Protein AF-A0A962QS10-F1 (afdb_monomer_lite)

Radius of gyration: 33.11 Å; chains: 1; bounding box: 102×77×35 Å

Structure (mmCIF, N/CA/C/O backbone):
data_AF-A0A962QS10-F1
#
_entry.id   AF-A0A962QS10-F1
#
loop_
_atom_site.group_PDB
_atom_site.id
_atom_site.type_symbol
_atom_site.label_atom_id
_atom_site.label_alt_id
_atom_site.label_comp_id
_atom_site.label_asym_id
_atom_site.label_entity_id
_atom_site.label_seq_id
_atom_site.pdbx_PDB_ins_code
_atom_site.Cartn_x
_atom_site.Cartn_y
_atom_site.Cartn_z
_atom_site.occupancy
_atom_site.B_iso_or_equiv
_atom_site.auth_seq_id
_atom_site.auth_comp_id
_atom_site.auth_asym_id
_atom_site.auth_atom_id
_atom_site.pdbx_PDB_model_num
ATOM 1 N N . ASP A 1 1 ? 9.169 9.484 13.022 1.00 62.94 1 ASP A N 1
ATOM 2 C CA . ASP A 1 1 ? 8.469 10.770 12.871 1.00 62.94 1 ASP A CA 1
ATOM 3 C C . ASP A 1 1 ? 9.436 11.722 12.197 1.00 62.94 1 ASP A C 1
ATOM 5 O O . ASP A 1 1 ? 10.564 11.838 12.669 1.00 62.94 1 ASP A O 1
ATOM 9 N N . PHE A 1 2 ? 9.029 12.296 11.067 1.00 68.12 2 PHE A N 1
ATOM 10 C CA . PHE A 1 2 ? 9.834 13.225 10.270 1.00 68.12 2 PHE A CA 1
ATOM 11 C C . PHE A 1 2 ? 9.525 14.702 10.582 1.00 68.12 2 PHE A C 1
ATOM 13 O O . PHE A 1 2 ? 10.071 15.591 9.938 1.00 68.12 2 PHE A O 1
ATOM 20 N N . GLY A 1 3 ? 8.718 14.980 11.615 1.00 58.66 3 GLY A N 1
ATOM 21 C CA . GLY A 1 3 ? 8.488 16.328 12.148 1.00 58.66 3 GLY A CA 1
ATOM 22 C C . GLY A 1 3 ? 7.342 17.097 11.487 1.00 58.66 3 GLY A C 1
ATOM 23 O O . GLY A 1 3 ? 7.111 18.257 11.821 1.00 58.66 3 GLY A O 1
ATOM 24 N N . ASP A 1 4 ? 6.610 16.458 10.577 1.00 65.44 4 ASP A N 1
ATOM 25 C CA . ASP A 1 4 ? 5.609 17.076 9.703 1.00 65.44 4 ASP A CA 1
ATOM 26 C C . ASP A 1 4 ? 4.270 16.295 9.699 1.00 65.44 4 ASP A C 1
ATOM 28 O O . ASP A 1 4 ? 3.382 16.536 8.878 1.00 65.44 4 ASP A O 1
ATOM 32 N N . GLY A 1 5 ? 4.105 15.376 10.658 1.00 67.62 5 GLY A N 1
ATOM 33 C CA . GLY A 1 5 ? 2.963 14.464 10.755 1.00 67.62 5 GLY A CA 1
ATOM 34 C C . GLY A 1 5 ? 3.152 13.157 9.980 1.00 67.62 5 GLY A C 1
ATOM 35 O O . GLY A 1 5 ? 2.257 12.310 10.001 1.00 67.62 5 GLY A O 1
ATOM 36 N N . LEU A 1 6 ? 4.307 12.966 9.335 1.00 68.56 6 LEU A N 1
ATOM 37 C CA . LEU A 1 6 ? 4.677 11.722 8.674 1.00 68.56 6 LEU A CA 1
ATOM 38 C C . LEU A 1 6 ? 5.461 10.795 9.597 1.00 68.56 6 LEU A C 1
ATOM 40 O O . LEU A 1 6 ? 6.390 11.183 10.311 1.00 68.56 6 LEU A O 1
ATOM 44 N N . GLY A 1 7 ? 5.122 9.515 9.522 1.00 67.56 7 GLY A N 1
ATOM 45 C CA . GLY A 1 7 ? 5.863 8.439 10.157 1.00 67.56 7 GLY A CA 1
ATOM 46 C C . GLY A 1 7 ? 6.168 7.349 9.145 1.00 67.56 7 GLY A C 1
ATOM 47 O O . GLY A 1 7 ? 5.317 6.995 8.333 1.00 67.56 7 GLY A O 1
ATOM 48 N N . GLU A 1 8 ? 7.379 6.812 9.217 1.00 74.94 8 GLU A N 1
ATOM 49 C CA . GLU A 1 8 ? 7.684 5.497 8.673 1.00 74.94 8 GLU A CA 1
ATOM 50 C C . GLU A 1 8 ? 7.501 4.499 9.811 1.00 74.94 8 GLU A C 1
ATOM 52 O O . GLU A 1 8 ? 7.776 4.800 10.979 1.00 74.94 8 GLU A O 1
ATOM 57 N N . ALA A 1 9 ? 6.941 3.349 9.469 1.00 71.38 9 ALA A N 1
ATOM 58 C CA . ALA A 1 9 ? 6.829 2.247 10.389 1.00 71.38 9 ALA A CA 1
ATOM 59 C C . ALA A 1 9 ? 7.255 0.984 9.653 1.00 71.38 9 ALA A C 1
ATOM 61 O O . ALA A 1 9 ? 6.584 0.521 8.730 1.00 71.38 9 ALA A O 1
ATOM 62 N N . TYR A 1 10 ? 8.394 0.449 10.069 1.00 73.62 10 TYR A N 1
ATOM 63 C CA . TYR A 1 10 ? 8.933 -0.787 9.543 1.0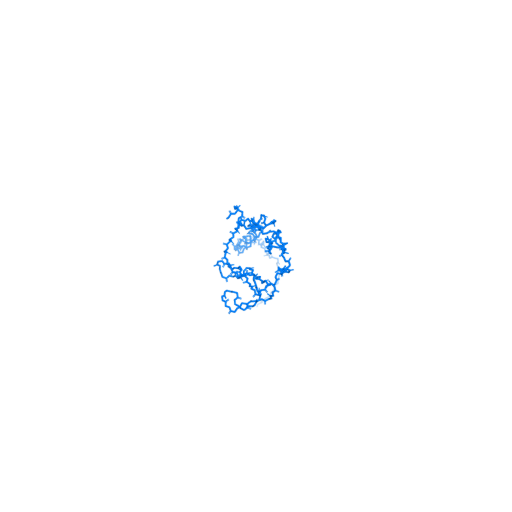0 73.62 10 TYR A CA 1
ATOM 64 C C . TYR A 1 10 ? 8.499 -1.970 10.405 1.00 73.62 10 TYR A C 1
ATOM 66 O O . TYR A 1 10 ? 8.815 -2.043 11.595 1.00 73.62 10 TYR A O 1
ATOM 74 N N . TRP A 1 11 ? 7.825 -2.936 9.787 1.00 72.94 11 TRP A N 1
ATOM 75 C CA . TRP A 1 11 ? 7.596 -4.245 10.384 1.00 72.94 11 TRP A CA 1
ATOM 76 C C . TRP A 1 11 ? 8.292 -5.317 9.548 1.00 72.94 11 TRP A C 1
ATOM 78 O O . TRP A 1 11 ? 7.898 -5.535 8.402 1.00 72.94 11 TRP A O 1
ATOM 88 N N . PRO A 1 12 ? 9.284 -6.036 10.106 1.00 68.12 12 PRO A N 1
ATOM 89 C CA . PRO A 1 12 ? 9.890 -7.176 9.436 1.00 68.12 12 PRO A CA 1
ATOM 90 C C . PRO A 1 12 ? 8.926 -8.368 9.488 1.00 68.12 12 PRO A C 1
ATOM 92 O O . PRO A 1 12 ? 9.100 -9.303 10.270 1.00 68.12 12 PRO A O 1
ATOM 95 N N . VAL A 1 13 ? 7.880 -8.331 8.665 1.00 68.44 13 VAL A N 1
ATOM 96 C CA . VAL A 1 13 ? 7.003 -9.480 8.440 1.00 68.44 13 VAL A CA 1
ATOM 97 C C . VAL A 1 13 ? 7.567 -10.252 7.262 1.00 68.44 13 VAL A C 1
ATOM 99 O O . VAL A 1 13 ? 7.528 -9.800 6.123 1.00 68.44 13 VAL A O 1
ATOM 102 N N . ARG A 1 14 ? 8.127 -11.431 7.535 1.00 72.44 14 ARG A N 1
ATOM 103 C CA . ARG A 1 14 ? 8.522 -12.343 6.459 1.00 72.44 14 ARG A CA 1
ATOM 104 C C . ARG A 1 14 ? 7.266 -12.875 5.779 1.00 72.44 14 ARG A C 1
ATOM 106 O O . ARG A 1 14 ? 6.337 -13.283 6.471 1.00 72.44 14 ARG A O 1
ATOM 113 N N . GLY A 1 15 ? 7.276 -12.936 4.454 1.00 72.25 15 GLY A N 1
ATOM 114 C CA . GLY A 1 15 ? 6.228 -13.616 3.697 1.00 72.25 15 GLY A CA 1
ATOM 115 C C . GLY A 1 15 ? 5.031 -12.746 3.306 1.00 72.25 15 GLY A C 1
ATOM 116 O O . GLY A 1 15 ? 4.221 -13.208 2.521 1.00 72.25 15 GLY A O 1
ATOM 117 N N . ILE A 1 16 ? 4.918 -11.499 3.773 1.00 75.38 16 ILE A N 1
ATOM 118 C CA . ILE A 1 16 ? 3.921 -10.554 3.241 1.00 75.38 16 ILE A CA 1
ATOM 119 C C . ILE A 1 16 ? 4.425 -10.047 1.876 1.00 75.38 16 ILE A C 1
ATOM 121 O O . ILE A 1 16 ? 5.624 -9.819 1.752 1.00 75.38 16 ILE A O 1
ATOM 125 N N . GLN A 1 17 ? 3.575 -9.911 0.859 1.00 73.31 17 GLN A N 1
ATOM 126 C CA . GLN A 1 17 ? 3.967 -9.701 -0.552 1.00 73.31 17 GLN A CA 1
ATOM 127 C C . GLN A 1 17 ? 4.574 -10.938 -1.234 1.00 73.31 17 GLN A C 1
ATOM 129 O O . GLN A 1 17 ? 5.542 -10.835 -1.981 1.00 73.31 17 GLN A O 1
ATOM 134 N N . ASN A 1 18 ? 4.052 -12.128 -0.947 1.00 78.19 18 ASN A N 1
ATOM 135 C CA . ASN A 1 18 ? 4.496 -13.364 -1.605 1.00 78.19 18 ASN A CA 1
ATOM 136 C C . ASN A 1 18 ? 3.337 -14.157 -2.236 1.00 78.19 18 ASN A C 1
ATOM 138 O O . ASN A 1 18 ? 3.590 -15.167 -2.890 1.00 78.19 18 ASN A O 1
ATOM 142 N N . ASP A 1 19 ? 2.095 -13.702 -2.066 1.00 83.88 19 ASP A N 1
ATOM 143 C CA . ASP A 1 19 ? 0.871 -14.273 -2.634 1.00 83.88 19 ASP A CA 1
ATOM 144 C C . ASP A 1 19 ? -0.229 -13.184 -2.671 1.00 83.88 19 ASP A C 1
ATOM 146 O O . ASP A 1 19 ? 0.038 -11.989 -2.587 1.00 83.88 19 ASP A O 1
ATOM 150 N N . HIS A 1 20 ? -1.500 -13.555 -2.777 1.00 88.69 20 HIS A N 1
ATOM 151 C CA . HIS A 1 20 ? -2.626 -12.635 -2.660 1.00 88.69 20 HIS A CA 1
ATOM 152 C C . HIS A 1 20 ? -2.835 -12.190 -1.205 1.00 88.69 20 HIS A C 1
ATOM 154 O O . HIS A 1 20 ? -3.683 -12.719 -0.479 1.00 88.69 20 HI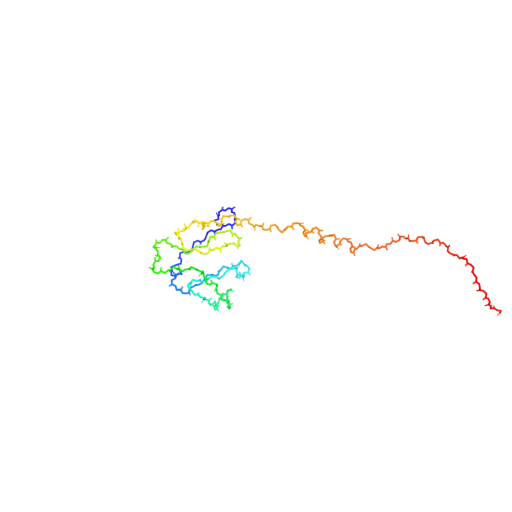S A O 1
ATOM 160 N N . GLU A 1 21 ? -2.073 -11.187 -0.773 1.00 89.12 21 GLU A N 1
ATOM 161 C CA . GLU A 1 21 ? -2.195 -10.582 0.553 1.00 89.12 21 GLU A CA 1
ATOM 162 C C . GLU A 1 21 ? -2.697 -9.142 0.509 1.00 89.12 21 GLU A C 1
ATOM 164 O O . GLU A 1 21 ? -2.613 -8.450 -0.502 1.00 89.12 21 GLU A O 1
ATOM 169 N N . ALA A 1 22 ? -3.212 -8.663 1.643 1.00 91.12 22 ALA A N 1
ATOM 170 C CA . ALA A 1 22 ? -3.695 -7.299 1.769 1.00 91.12 22 ALA A CA 1
ATOM 171 C C . ALA A 1 22 ? -3.390 -6.685 3.134 1.00 91.12 22 ALA A C 1
ATOM 173 O O . ALA A 1 22 ? -3.346 -7.371 4.155 1.00 91.12 22 ALA A O 1
ATOM 174 N N . ILE A 1 23 ? -3.221 -5.363 3.141 1.00 90.00 23 ILE A N 1
ATOM 175 C CA . ILE A 1 23 ? -2.924 -4.560 4.327 1.00 90.00 23 ILE A CA 1
ATOM 176 C C . ILE A 1 23 ? -3.978 -3.462 4.442 1.00 90.00 23 ILE A C 1
ATOM 178 O O . ILE A 1 23 ? -4.205 -2.698 3.501 1.00 90.00 23 ILE A O 1
ATOM 182 N N . ALA A 1 24 ? -4.613 -3.381 5.612 1.00 91.88 24 ALA A N 1
ATOM 183 C CA . ALA A 1 24 ? -5.564 -2.330 5.950 1.00 91.88 24 ALA A CA 1
ATOM 184 C C . ALA A 1 24 ? -4.929 -1.322 6.915 1.00 91.88 24 ALA A C 1
ATOM 186 O O . ALA A 1 24 ? -4.440 -1.696 7.982 1.00 91.88 24 ALA A O 1
ATOM 187 N N . LEU A 1 25 ? -4.989 -0.037 6.567 1.00 89.94 25 LEU A N 1
ATOM 188 C CA . LEU A 1 25 ? -4.716 1.059 7.486 1.00 89.94 25 LEU A CA 1
ATOM 189 C C . LEU A 1 25 ? -6.001 1.374 8.249 1.00 89.94 25 LEU A C 1
ATOM 191 O O . LEU A 1 25 ? -7.015 1.721 7.646 1.00 89.94 25 LEU A O 1
ATOM 195 N N . VAL A 1 26 ? -5.960 1.265 9.574 1.00 91.38 26 VAL A N 1
ATOM 196 C CA . VAL A 1 26 ? -7.119 1.475 10.447 1.00 91.38 26 VAL A CA 1
ATOM 197 C C . VAL A 1 26 ? -6.849 2.647 11.385 1.00 91.38 26 VAL A C 1
ATOM 199 O O . VAL A 1 26 ? -5.778 2.741 11.981 1.00 91.38 26 VAL A O 1
ATOM 202 N N . SER A 1 27 ? -7.818 3.552 11.517 1.00 89.75 27 SER A N 1
ATOM 203 C CA . SER A 1 27 ? -7.740 4.690 12.432 1.00 89.75 27 SER A CA 1
ATOM 204 C C . SER A 1 27 ? -7.852 4.250 13.903 1.00 89.75 27 SER A C 1
ATOM 206 O O . SER A 1 27 ? -8.416 3.192 14.197 1.00 89.75 27 SER A O 1
ATOM 208 N N . PRO A 1 28 ? -7.443 5.095 14.869 1.00 91.44 28 PRO A N 1
ATOM 209 C CA . PRO A 1 28 ? -7.676 4.835 16.295 1.00 91.44 28 PRO A CA 1
ATOM 210 C C . PRO A 1 28 ? -9.157 4.677 16.680 1.00 91.44 28 PRO A C 1
ATOM 212 O O . PRO A 1 28 ? -9.466 4.107 17.721 1.00 91.44 28 PRO A O 1
ATOM 215 N N . THR A 1 29 ? -10.079 5.168 15.847 1.00 95.12 29 THR A N 1
ATOM 216 C CA . THR A 1 29 ? -11.533 5.020 16.019 1.00 95.12 29 THR A CA 1
ATOM 217 C C . THR A 1 29 ? -12.101 3.773 15.332 1.00 95.12 29 THR A C 1
ATOM 219 O O . THR A 1 29 ? -13.315 3.667 15.184 1.00 95.12 29 THR A O 1
ATOM 222 N N . ALA A 1 30 ? -11.242 2.830 14.926 1.00 92.25 30 ALA A N 1
ATOM 223 C CA . ALA A 1 30 ? -11.608 1.585 14.249 1.00 92.25 30 ALA A CA 1
ATOM 224 C C . ALA A 1 30 ? -12.348 1.796 12.915 1.00 92.25 30 ALA A C 1
ATOM 226 O O . ALA A 1 30 ? -13.295 1.082 12.592 1.00 92.25 30 ALA A O 1
ATOM 227 N N . VAL A 1 31 ? -11.892 2.764 12.118 1.00 93.06 31 VAL A N 1
ATOM 228 C CA . VAL A 1 31 ? -12.358 2.976 10.741 1.00 93.06 31 VAL A CA 1
ATOM 229 C C . VAL A 1 31 ? -11.248 2.582 9.775 1.00 93.06 31 VAL A C 1
ATOM 231 O O . VAL A 1 31 ? -10.100 2.980 9.962 1.00 93.06 31 VAL A O 1
ATOM 234 N N . VAL A 1 32 ? -11.571 1.814 8.732 1.00 92.50 32 VAL A N 1
ATOM 235 C CA . VAL A 1 32 ? -10.619 1.520 7.650 1.00 92.50 32 VAL A CA 1
ATOM 236 C C . VAL A 1 32 ? -10.385 2.793 6.834 1.00 92.50 32 VAL A C 1
ATOM 238 O O . VAL A 1 32 ? -11.314 3.327 6.234 1.00 92.50 32 VAL A O 1
ATOM 241 N N . VAL A 1 33 ? -9.147 3.280 6.832 1.00 91.25 33 VAL A N 1
ATOM 242 C CA . VAL A 1 33 ? -8.701 4.476 6.100 1.00 91.25 33 VAL A CA 1
ATOM 243 C C . VAL A 1 33 ? -8.230 4.109 4.694 1.00 91.25 33 VAL A C 1
ATOM 245 O O . VAL A 1 33 ? -8.517 4.825 3.741 1.00 91.25 33 VAL A O 1
ATOM 248 N N . ASP A 1 34 ? -7.520 2.991 4.554 1.00 90.00 34 ASP A N 1
ATOM 249 C CA . ASP A 1 34 ? -7.093 2.447 3.262 1.00 90.00 34 ASP A CA 1
ATOM 250 C C . ASP A 1 34 ? -7.022 0.922 3.361 1.00 90.00 34 ASP A C 1
ATOM 252 O O . ASP A 1 34 ? -6.751 0.380 4.434 1.00 90.00 34 ASP A O 1
ATOM 256 N N . PHE A 1 35 ? -7.266 0.226 2.255 1.00 93.69 35 PHE A N 1
ATOM 257 C CA . PHE A 1 35 ? -7.165 -1.229 2.189 1.00 93.69 35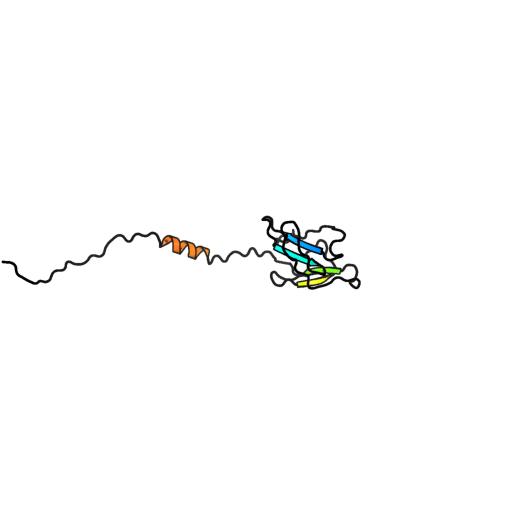 PHE A CA 1
ATOM 258 C C . PHE A 1 35 ? -6.659 -1.642 0.814 1.00 93.69 35 PHE A C 1
ATOM 260 O O . PHE A 1 35 ? -7.361 -1.494 -0.191 1.00 93.69 35 PHE A O 1
ATOM 267 N N . VAL A 1 36 ? -5.422 -2.131 0.774 1.00 92.62 36 VAL A N 1
ATOM 268 C CA . VAL A 1 36 ? -4.711 -2.448 -0.467 1.00 92.62 36 VAL A CA 1
ATOM 269 C C . VAL A 1 36 ? -4.310 -3.904 -0.505 1.00 92.62 36 VAL A C 1
ATOM 271 O O . VAL A 1 36 ? -3.949 -4.460 0.529 1.00 92.62 36 VAL A O 1
ATOM 274 N N . ALA A 1 37 ? -4.376 -4.500 -1.689 1.00 92.62 37 ALA A N 1
ATOM 275 C CA . ALA A 1 37 ? -3.953 -5.866 -1.932 1.00 92.62 37 ALA A CA 1
ATOM 276 C C . ALA A 1 37 ? -2.845 -5.939 -2.973 1.00 92.62 37 ALA A C 1
ATOM 278 O O . ALA A 1 37 ? -2.786 -5.123 -3.896 1.00 92.62 37 ALA A O 1
ATOM 279 N N . TYR A 1 38 ? -2.001 -6.941 -2.794 1.00 90.19 38 TYR A N 1
ATOM 280 C CA . TYR A 1 38 ? -0.914 -7.322 -3.669 1.00 90.19 38 TYR A CA 1
ATOM 281 C C . TYR A 1 38 ? -1.394 -8.398 -4.653 1.00 90.19 38 TYR A C 1
ATOM 283 O O . TYR A 1 38 ? -2.078 -9.335 -4.243 1.00 90.19 38 TYR A O 1
ATOM 291 N N . GLU A 1 39 ? -1.067 -8.227 -5.939 1.00 85.00 39 GLU A N 1
ATOM 292 C CA . GLU A 1 39 ? -1.349 -9.112 -7.093 1.00 85.00 39 GLU A CA 1
ATOM 293 C C . GLU A 1 39 ? -2.827 -9.427 -7.413 1.00 85.00 39 GLU A C 1
ATOM 295 O O . GLU A 1 39 ? -3.216 -9.438 -8.581 1.00 85.00 39 GLU A O 1
ATOM 300 N N . ALA A 1 40 ? -3.699 -9.623 -6.421 1.00 89.00 40 ALA A N 1
ATOM 301 C CA . ALA A 1 40 ? -5.124 -9.858 -6.629 1.00 89.00 40 ALA A CA 1
ATOM 302 C C . ALA A 1 40 ? -5.992 -9.287 -5.509 1.00 89.00 40 ALA A C 1
ATOM 304 O O . ALA A 1 40 ? -5.530 -8.938 -4.427 1.00 89.00 40 ALA A O 1
ATOM 305 N N . ALA A 1 41 ? -7.296 -9.184 -5.772 1.00 88.94 41 ALA A N 1
ATOM 306 C CA . ALA A 1 41 ? -8.244 -8.673 -4.795 1.00 88.94 41 ALA A CA 1
ATOM 307 C C . ALA A 1 41 ? -8.423 -9.671 -3.644 1.00 88.94 41 ALA A C 1
ATOM 309 O O . ALA A 1 41 ? -8.731 -10.843 -3.861 1.00 88.94 41 ALA A O 1
ATOM 310 N N . VAL A 1 42 ? -8.311 -9.177 -2.414 1.00 91.81 42 VAL A N 1
ATOM 311 C CA . VAL A 1 42 ? -8.524 -9.957 -1.190 1.00 91.81 42 VAL A CA 1
ATOM 312 C C . VAL A 1 42 ? -9.746 -9.412 -0.465 1.00 91.81 42 VAL A C 1
ATOM 314 O O . VAL A 1 42 ? -9.894 -8.201 -0.307 1.00 91.81 42 VAL A O 1
ATOM 317 N N . SER A 1 43 ? -10.627 -10.301 -0.008 1.00 94.69 43 SER A N 1
ATOM 318 C CA . SER A 1 43 ? -11.754 -9.924 0.850 1.00 94.69 43 SER A CA 1
ATOM 319 C C . SER A 1 43 ? -11.449 -10.279 2.296 1.00 94.69 43 SER A C 1
ATOM 321 O O . SER A 1 43 ? -11.108 -11.419 2.609 1.00 94.69 43 SER A O 1
ATOM 323 N N . ALA A 1 44 ? -11.570 -9.301 3.188 1.00 93.94 44 ALA A N 1
ATOM 324 C CA . ALA A 1 44 ? -11.337 -9.523 4.604 1.00 93.94 44 ALA A CA 1
ATOM 325 C C . ALA A 1 44 ? -12.516 -10.284 5.222 1.00 93.94 44 ALA A C 1
ATOM 327 O O . ALA A 1 44 ? -13.673 -9.883 5.110 1.00 93.94 44 ALA A O 1
ATOM 328 N N . VAL A 1 45 ? -12.213 -11.380 5.917 1.00 95.56 45 VAL A N 1
ATOM 329 C CA . VAL A 1 45 ? -13.217 -12.218 6.597 1.00 95.56 45 VAL A CA 1
ATOM 330 C C . VAL A 1 45 ? -13.350 -11.895 8.086 1.00 95.56 45 VAL A C 1
ATOM 332 O O . VAL A 1 45 ? -14.332 -12.270 8.719 1.00 95.56 45 VAL A O 1
ATOM 335 N N . ALA A 1 46 ? -12.393 -11.164 8.659 1.00 92.50 46 ALA A N 1
ATOM 336 C CA . ALA A 1 46 ? -12.342 -10.843 10.082 1.00 92.50 46 ALA A CA 1
ATOM 337 C C . ALA A 1 46 ? -11.703 -9.468 10.337 1.00 92.50 46 ALA A C 1
ATOM 339 O O . ALA A 1 46 ? -11.098 -8.871 9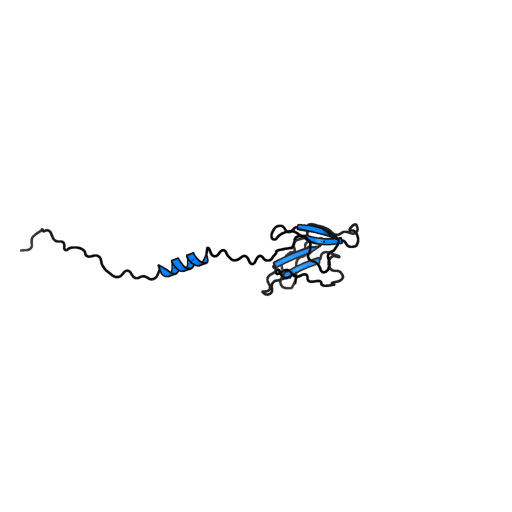.447 1.00 92.50 46 ALA A O 1
ATOM 340 N N . GLY A 1 47 ? -11.831 -8.982 11.575 1.00 93.12 47 GLY A N 1
ATOM 341 C CA . GLY A 1 47 ? -11.282 -7.696 12.010 1.00 93.12 47 GLY A CA 1
ATOM 342 C C . GLY A 1 47 ? -12.082 -6.488 11.516 1.00 93.12 47 GLY A C 1
ATOM 343 O O . GLY A 1 47 ? -13.205 -6.619 11.035 1.00 93.12 47 GLY A O 1
ATOM 344 N N . VAL A 1 48 ? -11.492 -5.298 11.643 1.00 95.81 48 VAL A N 1
ATOM 345 C CA . VAL A 1 48 ? -12.152 -4.015 11.326 1.00 95.81 48 VAL A CA 1
ATOM 346 C C . VAL A 1 48 ? -12.519 -3.891 9.842 1.00 95.81 48 VAL A C 1
ATOM 348 O O . VAL A 1 48 ? -13.508 -3.249 9.507 1.00 95.81 48 VAL A O 1
ATOM 351 N N . ALA A 1 49 ? -11.763 -4.541 8.956 1.00 95.50 49 ALA A N 1
ATOM 352 C CA . ALA A 1 49 ? -12.042 -4.566 7.523 1.00 95.50 49 ALA A CA 1
ATOM 353 C C . ALA A 1 49 ? -12.999 -5.697 7.093 1.00 95.50 49 ALA A C 1
ATOM 355 O O . ALA A 1 49 ? -13.212 -5.863 5.897 1.00 95.50 49 ALA A O 1
ATOM 356 N N . SER A 1 50 ? -13.561 -6.491 8.018 1.00 96.56 50 SER A N 1
ATOM 357 C CA . SER A 1 50 ? -14.421 -7.636 7.673 1.00 96.56 50 SER A CA 1
ATOM 358 C C . SER A 1 50 ? -15.568 -7.234 6.736 1.00 96.56 50 SER A C 1
ATOM 360 O O . SER A 1 50 ? -16.273 -6.254 6.976 1.00 96.56 50 SER A O 1
ATOM 362 N N . GLY A 1 51 ? -15.738 -7.992 5.652 1.00 93.81 51 GLY A N 1
ATOM 363 C CA . GLY A 1 51 ? -16.725 -7.731 4.604 1.00 93.81 51 GLY A CA 1
ATOM 364 C C . GLY A 1 51 ? -16.282 -6.727 3.533 1.00 93.81 51 GLY A C 1
ATOM 365 O O . GLY A 1 51 ? -16.979 -6.585 2.532 1.00 93.81 51 GLY A O 1
ATOM 366 N N . ALA A 1 52 ? -15.135 -6.060 3.695 1.00 94.31 52 ALA A N 1
ATOM 367 C CA . ALA A 1 52 ? -14.562 -5.194 2.670 1.00 94.31 52 ALA A CA 1
ATOM 368 C C . ALA A 1 52 ? -13.657 -5.976 1.705 1.00 94.31 52 ALA A C 1
ATOM 370 O O . ALA A 1 52 ? -12.989 -6.942 2.088 1.00 94.31 52 ALA A O 1
ATOM 371 N N . SER A 1 53 ? -13.588 -5.505 0.459 1.00 94.69 53 SER A N 1
ATOM 372 C CA . SER A 1 53 ? -12.622 -5.969 -0.540 1.00 94.69 53 SER A CA 1
ATOM 373 C C . SER A 1 53 ? -11.510 -4.938 -0.710 1.00 94.69 53 SER A C 1
ATOM 375 O O . SER A 1 53 ? -11.772 -3.743 -0.853 1.00 94.69 53 SER A O 1
ATOM 377 N N . ALA A 1 54 ? -10.269 -5.407 -0.688 1.00 94.88 54 ALA A N 1
ATOM 378 C CA . ALA A 1 54 ? -9.087 -4.586 -0.873 1.00 94.88 54 ALA A CA 1
ATOM 379 C C . ALA A 1 54 ? -8.918 -4.152 -2.334 1.00 94.88 54 ALA A C 1
ATOM 381 O O . ALA A 1 54 ? -9.201 -4.906 -3.269 1.00 94.88 54 ALA A O 1
ATOM 382 N N . ARG A 1 55 ? -8.395 -2.939 -2.525 1.00 93.56 55 ARG A N 1
ATOM 383 C CA . ARG A 1 55 ? -8.014 -2.420 -3.841 1.00 93.56 55 ARG A CA 1
ATOM 384 C C . ARG A 1 55 ? -6.682 -3.030 -4.265 1.00 93.56 55 ARG A C 1
ATOM 386 O O . ARG A 1 55 ? -5.683 -2.834 -3.578 1.00 93.56 55 ARG A O 1
ATOM 393 N N . VAL A 1 56 ? -6.647 -3.688 -5.419 1.00 93.12 56 VAL A N 1
ATOM 394 C CA . VAL A 1 56 ? -5.393 -4.199 -5.994 1.00 93.12 56 VAL A CA 1
ATOM 395 C C . VAL A 1 56 ? -4.496 -3.031 -6.391 1.00 93.12 56 VAL A C 1
ATOM 397 O O . VAL A 1 56 ? -4.960 -2.066 -7.009 1.00 93.12 56 VAL A O 1
ATOM 400 N N . VAL A 1 57 ? -3.222 -3.092 -6.011 1.00 92.25 57 VAL A N 1
ATOM 401 C CA . VAL A 1 57 ? -2.229 -2.126 -6.483 1.00 92.25 57 VAL A CA 1
ATOM 402 C C . VAL A 1 57 ? -2.010 -2.301 -7.995 1.00 92.25 57 VAL A C 1
ATOM 404 O O . VAL A 1 57 ? -1.948 -3.426 -8.477 1.00 92.25 57 VAL A O 1
ATOM 407 N N . PRO A 1 58 ? -1.910 -1.216 -8.782 1.00 91.00 58 PRO A N 1
ATOM 408 C CA . PRO A 1 58 ? -1.847 -1.297 -10.246 1.00 91.00 58 PRO A CA 1
ATOM 409 C C . PRO A 1 58 ? -0.449 -1.653 -10.791 1.00 91.00 58 PRO A C 1
ATOM 411 O O . PRO A 1 58 ? -0.173 -1.423 -11.965 1.00 91.00 58 PRO A O 1
ATOM 414 N N . VAL A 1 59 ? 0.443 -2.159 -9.940 1.00 91.25 59 VAL A N 1
ATOM 415 C CA . VAL A 1 59 ? 1.816 -2.561 -10.271 1.00 91.25 59 VAL A CA 1
ATOM 416 C C . VAL A 1 59 ? 2.103 -3.905 -9.626 1.00 91.25 59 VAL A C 1
ATOM 418 O O . VAL A 1 59 ? 1.674 -4.152 -8.502 1.00 91.25 59 VAL A O 1
ATOM 421 N N . THR A 1 60 ? 2.851 -4.727 -10.350 1.00 88.12 60 THR A N 1
ATOM 422 C CA . THR A 1 60 ? 3.208 -6.101 -9.990 1.00 88.12 60 THR A CA 1
ATOM 423 C C . THR A 1 60 ? 4.700 -6.180 -9.688 1.00 88.12 60 THR A C 1
ATOM 425 O O . THR A 1 60 ? 5.497 -5.460 -10.297 1.00 88.12 60 THR A O 1
ATOM 428 N N . GLU A 1 61 ? 5.068 -7.063 -8.766 1.00 86.56 61 GLU A N 1
ATOM 429 C CA . GLU A 1 61 ? 6.456 -7.421 -8.466 1.00 86.56 61 GLU A CA 1
ATOM 430 C C . GLU A 1 61 ? 6.638 -8.930 -8.714 1.00 86.56 61 GLU A C 1
ATOM 432 O O . GLU A 1 61 ? 6.411 -9.782 -7.862 1.00 86.56 61 GLU A O 1
ATOM 437 N N . ASP A 1 62 ? 6.989 -9.292 -9.950 1.00 85.50 62 ASP A N 1
ATOM 438 C CA . ASP A 1 62 ? 7.120 -10.693 -10.358 1.00 85.50 62 ASP A CA 1
ATOM 439 C C . ASP A 1 62 ? 8.563 -11.218 -10.232 1.00 85.50 62 ASP A C 1
ATOM 441 O O . ASP A 1 62 ? 9.486 -10.510 -9.823 1.00 85.50 62 ASP A O 1
ATOM 445 N N . GLY A 1 63 ? 8.781 -12.471 -10.646 1.00 85.00 63 GLY A N 1
ATOM 446 C CA . GLY A 1 63 ? 10.102 -13.108 -10.640 1.00 85.00 63 GLY A CA 1
ATOM 447 C C . GLY A 1 63 ? 11.153 -12.470 -11.561 1.00 85.00 63 GLY A C 1
ATOM 448 O O . GLY A 1 63 ? 12.303 -12.902 -11.531 1.00 85.00 63 GLY A O 1
ATOM 449 N N . ASN A 1 64 ? 10.786 -11.473 -12.373 1.00 86.75 64 ASN A N 1
ATOM 450 C CA . ASN A 1 64 ? 11.718 -10.680 -13.174 1.00 86.75 64 ASN A CA 1
ATOM 451 C C . ASN A 1 64 ? 12.105 -9.366 -12.486 1.00 86.75 64 ASN A C 1
ATOM 453 O O . ASN A 1 64 ? 12.959 -8.641 -13.000 1.00 86.75 64 ASN A O 1
ATOM 457 N N . THR A 1 65 ? 11.488 -9.042 -11.350 1.00 88.56 65 THR A N 1
ATOM 458 C CA . THR A 1 65 ? 11.824 -7.841 -10.593 1.00 88.56 65 THR A CA 1
ATOM 459 C C . THR A 1 65 ? 13.209 -7.987 -9.972 1.00 88.56 65 THR A C 1
ATOM 461 O O . THR A 1 65 ? 13.531 -8.995 -9.339 1.00 88.56 65 THR A O 1
ATOM 464 N N . GLU A 1 66 ? 14.059 -6.979 -10.175 1.00 91.88 66 GLU A N 1
ATOM 465 C CA . GLU A 1 66 ? 15.432 -7.014 -9.681 1.00 91.88 66 GLU A CA 1
ATOM 466 C C . GLU A 1 66 ? 15.476 -7.030 -8.142 1.00 91.88 66 GLU A C 1
ATOM 468 O O . GLU A 1 66 ? 14.722 -6.300 -7.487 1.00 91.88 66 GLU A O 1
ATOM 473 N N . PRO A 1 67 ? 16.389 -7.811 -7.533 1.00 88.94 67 PRO A N 1
ATOM 474 C CA . PRO A 1 67 ? 16.577 -7.788 -6.090 1.00 88.94 67 PRO A CA 1
ATOM 475 C C . PRO A 1 67 ? 16.870 -6.373 -5.577 1.00 88.94 67 PRO A C 1
ATOM 477 O O . PRO A 1 67 ? 17.762 -5.691 -6.078 1.00 88.94 67 PRO A O 1
ATOM 480 N N . GLY A 1 68 ? 16.155 -5.960 -4.529 1.00 88.69 68 GLY A N 1
ATOM 481 C CA . GLY A 1 68 ? 16.288 -4.627 -3.932 1.00 88.69 68 GLY A CA 1
ATOM 482 C C . GLY A 1 68 ? 15.276 -3.600 -4.442 1.00 88.69 68 GLY A C 1
ATOM 483 O O . GLY A 1 68 ? 15.302 -2.461 -3.979 1.00 88.69 68 GLY A O 1
ATOM 484 N N . MET A 1 69 ? 14.376 -3.985 -5.345 1.00 89.81 69 MET A N 1
ATOM 485 C CA . MET A 1 69 ? 13.182 -3.205 -5.669 1.00 89.81 69 MET A CA 1
ATOM 486 C C . MET A 1 69 ? 12.082 -3.431 -4.624 1.00 89.81 69 MET A C 1
ATOM 488 O O . MET A 1 69 ? 12.145 -4.358 -3.818 1.00 89.81 69 MET A O 1
ATOM 492 N N . SER A 1 70 ? 11.099 -2.537 -4.611 1.00 89.44 70 SER A N 1
ATOM 493 C CA . SER A 1 70 ? 9.879 -2.671 -3.818 1.00 89.44 70 SER A CA 1
ATOM 494 C C . SER A 1 70 ? 8.741 -1.882 -4.456 1.00 89.44 70 SER A C 1
ATOM 496 O O . SER A 1 70 ? 8.974 -0.831 -5.069 1.00 89.44 70 SER A O 1
ATOM 498 N N . LEU A 1 71 ? 7.506 -2.328 -4.236 1.00 90.06 71 LEU A N 1
ATOM 499 C CA . LEU A 1 71 ? 6.327 -1.516 -4.516 1.00 90.06 71 LEU A CA 1
ATOM 500 C C . LEU A 1 71 ? 6.213 -0.339 -3.542 1.00 90.06 71 LEU A C 1
ATOM 502 O O . LEU A 1 71 ? 6.098 -0.505 -2.328 1.00 90.06 71 LEU A O 1
ATOM 506 N N . GLN A 1 72 ? 6.194 0.868 -4.094 1.00 88.94 72 GLN A N 1
ATOM 507 C CA . GLN A 1 72 ? 6.162 2.112 -3.340 1.00 88.94 72 GLN A CA 1
ATOM 508 C C . GLN A 1 72 ? 5.014 2.989 -3.802 1.00 88.94 72 GLN A C 1
ATOM 510 O O . GLN A 1 72 ? 4.710 3.091 -4.990 1.00 88.94 72 GLN A O 1
ATOM 515 N N . ARG A 1 73 ? 4.397 3.668 -2.838 1.00 88.69 73 ARG A N 1
ATOM 516 C CA . ARG A 1 73 ? 3.442 4.738 -3.100 1.00 88.69 73 ARG A CA 1
ATOM 517 C C . ARG A 1 73 ? 4.163 6.077 -2.995 1.00 88.69 73 ARG A C 1
ATOM 519 O O . ARG A 1 73 ? 4.745 6.350 -1.946 1.00 88.69 73 ARG A O 1
ATOM 526 N N . ILE A 1 74 ? 4.123 6.867 -4.064 1.00 87.12 74 ILE A N 1
ATOM 527 C CA . ILE A 1 74 ? 4.801 8.167 -4.189 1.00 87.12 74 ILE A CA 1
ATOM 528 C C . ILE A 1 74 ? 3.807 9.276 -4.564 1.00 87.12 74 ILE A C 1
ATOM 530 O O . ILE A 1 74 ? 2.696 8.987 -5.017 1.00 87.12 74 ILE A O 1
ATOM 534 N N . GLY A 1 75 ? 4.231 10.535 -4.437 1.00 80.75 75 GLY A N 1
ATOM 535 C CA . GLY A 1 75 ? 3.482 11.714 -4.895 1.00 80.75 75 GLY A CA 1
ATOM 536 C C . GLY A 1 75 ? 2.753 12.496 -3.794 1.00 80.75 75 GLY A C 1
ATOM 537 O O . GLY A 1 75 ? 2.794 12.147 -2.619 1.00 80.75 75 GLY A O 1
ATOM 538 N N . LEU A 1 76 ? 2.071 13.574 -4.193 1.00 73.75 76 LEU A N 1
ATOM 539 C CA . LEU A 1 76 ? 1.439 14.552 -3.294 1.00 73.75 76 LEU A CA 1
ATOM 540 C C . LEU A 1 76 ? 0.024 14.145 -2.865 1.00 73.75 76 LEU A C 1
ATOM 542 O O . LEU A 1 76 ? -0.663 13.494 -3.644 1.00 73.75 76 LEU A O 1
ATOM 546 N N . PRO A 1 77 ? -0.463 14.539 -1.668 1.00 70.06 77 PRO A N 1
ATOM 547 C CA . PRO A 1 77 ? -1.809 14.205 -1.172 1.00 70.06 77 PRO A CA 1
ATOM 548 C C . PRO A 1 77 ? -2.898 14.357 -2.243 1.00 70.06 77 PRO A C 1
ATOM 550 O O . PRO A 1 77 ? -3.135 15.450 -2.743 1.00 70.06 77 PRO A O 1
ATOM 553 N N . GLY A 1 78 ? -3.563 13.246 -2.581 1.00 71.81 78 GLY A N 1
ATOM 554 C CA . GLY A 1 78 ? -4.611 13.188 -3.611 1.00 71.81 78 GLY A CA 1
ATOM 555 C C . GLY A 1 78 ? -4.150 12.720 -4.999 1.00 71.81 78 GLY A C 1
ATOM 556 O O . GLY A 1 78 ? -4.991 12.329 -5.801 1.00 71.81 78 GLY A O 1
ATOM 557 N N . GLU A 1 79 ? -2.842 12.673 -5.258 1.00 77.75 79 GLU A N 1
ATOM 558 C CA . GLU A 1 79 ? -2.238 12.272 -6.542 1.00 77.75 79 GLU A CA 1
ATOM 559 C C . GLU A 1 79 ? -1.346 11.024 -6.414 1.00 77.75 79 GLU A C 1
ATOM 561 O O . GLU A 1 79 ? -0.421 10.815 -7.195 1.00 77.75 79 GLU A O 1
ATOM 566 N N . TRP A 1 80 ? -1.576 10.194 -5.393 1.00 80.81 80 TRP A N 1
ATOM 567 C CA . TRP A 1 80 ? -0.645 9.112 -5.069 1.00 80.81 80 TRP A CA 1
ATOM 568 C C . TRP A 1 80 ? -0.698 8.016 -6.125 1.00 80.81 80 TRP A C 1
ATOM 570 O O . TRP A 1 80 ? -1.765 7.468 -6.413 1.00 80.81 80 TRP A O 1
ATOM 580 N N . ILE A 1 81 ? 0.472 7.647 -6.639 1.00 88.38 81 ILE A N 1
ATOM 581 C CA . ILE A 1 81 ? 0.634 6.554 -7.596 1.00 88.38 81 ILE A CA 1
ATOM 582 C C . ILE A 1 81 ? 1.507 5.455 -7.005 1.00 88.38 81 ILE A C 1
ATOM 584 O O . ILE A 1 81 ? 2.364 5.705 -6.156 1.00 88.38 81 ILE A O 1
ATOM 588 N N . TRP A 1 82 ? 1.270 4.230 -7.462 1.00 91.06 82 TRP A N 1
ATOM 589 C CA . TRP A 1 82 ? 2.103 3.084 -7.129 1.00 91.06 82 TRP A CA 1
ATOM 590 C C . TRP A 1 82 ? 3.139 2.856 -8.222 1.00 91.06 82 TRP A C 1
ATOM 592 O O . TRP A 1 82 ? 2.807 2.902 -9.407 1.00 91.06 82 TRP A O 1
ATOM 602 N N . ILE A 1 83 ? 4.375 2.594 -7.813 1.00 91.75 83 ILE A N 1
ATOM 603 C CA . ILE A 1 83 ? 5.499 2.283 -8.695 1.00 91.75 83 ILE A CA 1
ATOM 604 C C . ILE A 1 83 ? 6.299 1.106 -8.138 1.00 91.75 83 ILE A C 1
ATOM 606 O O . ILE A 1 83 ? 6.245 0.837 -6.940 1.00 91.75 83 ILE A O 1
ATOM 610 N N . SER A 1 84 ? 7.077 0.449 -8.997 1.00 91.69 84 SER A N 1
ATOM 611 C CA . SER A 1 84 ? 8.185 -0.416 -8.579 1.00 91.69 84 SER A CA 1
ATOM 612 C C . SER A 1 84 ? 9.489 0.375 -8.698 1.00 91.69 84 SER A C 1
ATOM 614 O O . SER A 1 84 ? 9.786 0.923 -9.762 1.00 91.69 84 SER A O 1
ATOM 616 N N . ALA A 1 85 ? 10.226 0.506 -7.594 1.00 91.62 85 ALA A N 1
ATOM 617 C CA . ALA A 1 85 ? 11.435 1.326 -7.497 1.00 91.62 85 ALA A CA 1
ATOM 618 C C . ALA A 1 85 ? 12.406 0.773 -6.436 1.00 91.62 85 ALA A C 1
ATOM 620 O O . ALA A 1 85 ? 11.985 -0.043 -5.610 1.00 91.62 85 ALA A O 1
ATOM 621 N N . PRO A 1 86 ? 13.685 1.209 -6.417 1.00 91.62 86 PRO A N 1
ATOM 622 C CA . PRO A 1 86 ? 14.639 0.786 -5.395 1.00 91.62 86 PRO A CA 1
ATOM 623 C C . PRO A 1 86 ? 14.096 1.014 -3.983 1.00 91.62 86 PRO A C 1
ATOM 625 O O . PRO A 1 86 ? 13.608 2.101 -3.674 1.00 91.62 86 PRO A O 1
ATOM 628 N N . ALA A 1 87 ? 14.175 -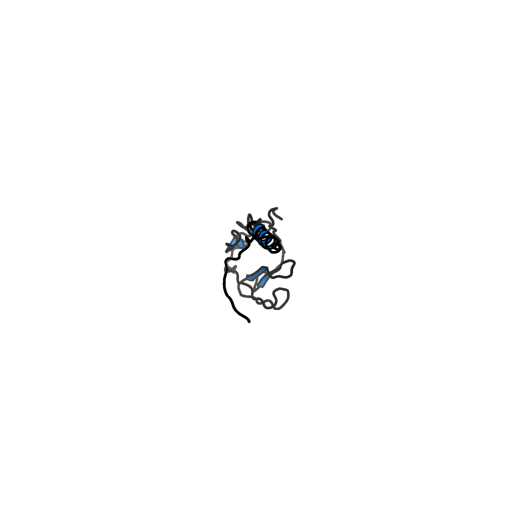0.008 -3.134 1.00 88.25 87 ALA A N 1
ATOM 629 C CA . ALA A 1 87 ? 13.640 0.021 -1.781 1.00 88.25 87 ALA A CA 1
ATOM 630 C C . ALA A 1 87 ? 14.284 1.122 -0.925 1.00 88.25 87 ALA A C 1
ATOM 632 O O . ALA A 1 87 ? 15.504 1.292 -0.916 1.00 88.25 87 ALA A O 1
ATOM 633 N N . THR A 1 88 ? 13.458 1.839 -0.160 1.00 85.19 88 THR A N 1
ATOM 634 C CA . THR A 1 88 ? 13.860 2.980 0.681 1.00 85.19 88 THR A CA 1
ATOM 635 C C . THR A 1 88 ? 13.612 2.726 2.181 1.00 85.19 88 THR A C 1
ATOM 637 O O . THR A 1 88 ? 12.986 3.557 2.844 1.00 85.19 88 THR A O 1
ATOM 640 N N . PRO A 1 89 ? 14.055 1.588 2.761 1.00 81.75 89 PRO A N 1
ATOM 641 C CA . PRO A 1 89 ? 13.755 1.245 4.154 1.00 81.75 89 PRO A CA 1
ATOM 642 C C . PRO A 1 89 ? 14.296 2.301 5.128 1.00 81.75 89 PRO A C 1
ATOM 644 O O . PRO A 1 89 ? 15.428 2.766 4.983 1.00 81.75 89 PRO A O 1
ATOM 647 N N . GLY A 1 90 ? 13.504 2.669 6.139 1.00 81.06 90 GLY A N 1
ATOM 648 C CA . GLY A 1 90 ? 13.882 3.683 7.128 1.00 81.06 90 GLY A CA 1
ATOM 649 C C . GLY A 1 90 ? 13.804 5.132 6.631 1.00 81.06 90 GLY A C 1
ATOM 650 O O . GLY A 1 90 ? 14.154 6.049 7.374 1.00 81.06 90 GLY A O 1
ATOM 651 N N . THR A 1 91 ? 13.338 5.361 5.401 1.00 81.56 91 THR A N 1
ATOM 652 C CA . THR A 1 91 ? 13.121 6.698 4.829 1.00 81.56 91 THR A CA 1
ATOM 653 C C . THR A 1 91 ? 11.729 6.795 4.209 1.00 81.56 91 THR A C 1
ATOM 655 O O . THR A 1 91 ? 11.129 5.779 3.861 1.00 81.56 91 THR A O 1
ATOM 658 N N . LEU A 1 92 ? 11.191 8.010 4.081 1.00 81.19 92 LEU A N 1
ATOM 659 C CA . LEU A 1 92 ? 9.935 8.215 3.358 1.00 81.19 92 LEU A CA 1
ATOM 660 C C . LEU A 1 92 ? 10.105 7.890 1.877 1.00 81.19 92 LEU A C 1
ATOM 662 O O . LEU A 1 92 ? 11.140 8.194 1.282 1.00 81.19 92 LEU A O 1
ATOM 666 N N . ASN A 1 93 ? 9.053 7.339 1.268 1.00 83.94 93 ASN A N 1
ATOM 667 C CA . ASN A 1 93 ? 9.024 7.208 -0.182 1.00 83.94 93 ASN A CA 1
ATOM 668 C C . ASN A 1 93 ? 9.083 8.608 -0.822 1.00 83.94 93 ASN A C 1
ATOM 670 O O . ASN A 1 93 ? 8.463 9.547 -0.300 1.00 83.94 93 ASN A O 1
ATOM 674 N N . PRO A 1 94 ? 9.768 8.761 -1.967 1.00 80.88 94 PRO A N 1
ATOM 675 C CA . PRO A 1 94 ? 9.907 10.051 -2.630 1.00 80.88 94 PRO A CA 1
ATOM 676 C C . PRO A 1 94 ? 8.567 10.754 -2.886 1.00 80.88 94 PRO A C 1
ATOM 678 O O . PRO A 1 94 ? 7.584 10.144 -3.307 1.00 80.88 94 PRO A O 1
ATOM 681 N N . GLY A 1 95 ? 8.534 12.068 -2.667 1.00 75.38 95 GLY A N 1
ATOM 682 C CA . GLY A 1 95 ? 7.370 12.902 -2.977 1.00 75.38 95 GLY A CA 1
ATOM 683 C C . GLY A 1 95 ? 6.229 12.850 -1.958 1.00 75.38 95 GLY A C 1
ATOM 684 O O . GLY A 1 95 ? 5.264 13.579 -2.147 1.00 75.38 95 GLY A O 1
ATOM 685 N N . LEU A 1 96 ? 6.348 12.068 -0.877 1.00 73.12 96 LEU A N 1
ATOM 686 C CA . LEU A 1 96 ? 5.401 12.095 0.250 1.00 73.12 96 LEU A CA 1
ATOM 687 C C . LEU A 1 96 ? 5.618 13.281 1.210 1.00 73.12 96 LEU A C 1
ATOM 689 O O . LEU A 1 96 ? 4.942 13.373 2.228 1.00 73.12 96 LEU A O 1
ATOM 693 N N . GLU A 1 97 ? 6.549 14.178 0.898 1.00 69.62 97 GLU A N 1
ATOM 694 C CA . GLU A 1 97 ? 6.918 15.348 1.699 1.00 69.62 97 GLU A CA 1
ATOM 695 C C . GLU A 1 97 ? 5.717 16.312 1.828 1.00 69.62 97 GLU A C 1
ATOM 697 O O . GLU A 1 97 ? 5.049 16.615 0.837 1.00 69.62 97 GLU A O 1
ATOM 702 N N . GLY A 1 98 ? 5.441 16.838 3.028 1.00 57.22 98 GLY A N 1
ATOM 703 C CA . GLY A 1 98 ? 4.461 17.920 3.192 1.00 57.22 98 GLY A CA 1
ATOM 704 C C . GLY A 1 98 ? 3.001 17.492 3.392 1.00 57.22 98 GLY A C 1
ATOM 705 O O . GLY A 1 98 ? 2.097 18.293 3.147 1.00 57.22 98 GLY A O 1
ATOM 706 N N . LEU A 1 99 ? 2.734 16.286 3.918 1.00 59.31 99 LEU A N 1
ATOM 707 C CA . LEU A 1 99 ? 1.390 15.906 4.405 1.00 59.31 99 LEU A CA 1
ATOM 708 C C . LEU A 1 99 ? 0.952 16.657 5.675 1.00 59.31 99 LEU A C 1
ATOM 710 O O . LEU A 1 99 ? -0.079 16.316 6.259 1.00 59.31 99 LEU A O 1
ATOM 714 N N . SER A 1 100 ? 1.661 17.716 6.077 1.00 52.66 100 SER A N 1
ATOM 715 C CA . SER A 1 100 ? 1.248 18.689 7.096 1.00 52.66 100 SER A CA 1
ATOM 716 C C . SER A 1 100 ? 0.041 19.527 6.649 1.00 52.66 100 SER A C 1
ATOM 718 O O . SER A 1 100 ? 0.012 20.748 6.765 1.00 52.66 100 SER A O 1
ATOM 720 N N . GLY A 1 101 ? -0.990 18.879 6.124 1.00 49.16 101 GLY A N 1
ATOM 721 C CA . GLY A 1 101 ? -2.301 19.441 5.892 1.00 49.16 101 GLY A CA 1
ATOM 722 C C . GLY A 1 101 ? -3.188 19.141 7.088 1.00 49.16 101 GLY A C 1
ATOM 723 O O . GLY A 1 101 ? -4.123 18.352 6.979 1.00 49.16 101 GLY A O 1
ATOM 724 N N . SER A 1 102 ? -2.968 19.822 8.219 1.00 47.62 102 SER A N 1
ATOM 725 C CA . SER A 1 102 ? -4.145 20.234 8.984 1.00 47.62 102 SER A CA 1
ATOM 726 C C . SER A 1 102 ? -4.900 21.147 8.032 1.00 47.62 102 SER A C 1
ATOM 728 O O . SER A 1 102 ? -4.516 22.301 7.838 1.00 47.62 102 SER A O 1
ATOM 730 N N . ALA A 1 103 ? -5.899 20.605 7.334 1.00 47.06 103 ALA A N 1
ATOM 731 C CA . ALA A 1 103 ? -6.861 21.429 6.638 1.00 47.06 103 ALA A CA 1
ATOM 732 C C . ALA A 1 103 ? -7.529 22.262 7.731 1.00 47.06 103 ALA A C 1
ATOM 734 O O . ALA A 1 103 ? -8.484 21.822 8.370 1.00 47.06 103 ALA A O 1
ATOM 735 N N . ALA A 1 104 ? -6.978 23.447 8.005 1.00 46.38 104 ALA A N 1
ATOM 736 C CA . ALA A 1 104 ? -7.685 24.462 8.744 1.00 46.38 104 ALA A CA 1
ATOM 737 C C . ALA A 1 104 ? -8.995 24.631 7.983 1.00 46.38 104 ALA A C 1
ATOM 739 O O . ALA A 1 104 ? -8.996 25.092 6.840 1.00 46.38 104 ALA A O 1
ATOM 740 N N . VAL A 1 105 ? -10.094 24.164 8.581 1.00 44.66 105 VAL A N 1
ATOM 741 C CA . VAL A 1 105 ? -11.433 24.413 8.057 1.00 44.66 105 VAL A CA 1
ATOM 742 C C . VAL A 1 105 ? -11.470 25.915 7.797 1.00 44.66 105 VAL A C 1
ATOM 744 O O . VAL A 1 105 ? -11.216 26.671 8.743 1.00 44.66 105 VAL A O 1
ATOM 747 N N . PRO A 1 106 ? -11.675 26.372 6.548 1.00 44.16 106 PRO A N 1
ATOM 748 C CA . PRO A 1 106 ? -11.608 27.789 6.255 1.00 44.16 106 PRO A CA 1
ATOM 749 C C . PRO A 1 106 ? -12.562 28.495 7.213 1.00 44.16 106 PRO A C 1
ATOM 751 O O . PRO A 1 106 ? -13.755 28.186 7.267 1.00 44.16 106 PRO A O 1
ATOM 754 N N . ALA A 1 107 ? -12.027 29.437 7.993 1.00 55.97 107 ALA A N 1
ATOM 755 C CA . ALA A 1 107 ? -12.753 30.190 9.016 1.00 55.97 107 ALA A CA 1
ATOM 756 C C . ALA A 1 107 ? -13.899 31.056 8.442 1.00 55.97 107 ALA A C 1
ATOM 758 O O . ALA A 1 107 ? -14.475 31.881 9.145 1.00 55.97 107 ALA A O 1
ATOM 759 N N . ALA A 1 108 ? -14.260 30.862 7.173 1.00 51.66 108 ALA A N 1
ATOM 760 C CA . ALA A 1 108 ? -15.400 31.469 6.514 1.00 51.66 108 ALA A CA 1
ATOM 761 C C . ALA A 1 108 ? -16.755 30.916 7.004 1.00 51.66 108 ALA A C 1
ATOM 763 O O . ALA A 1 108 ? -17.757 31.615 6.881 1.00 51.66 108 ALA A O 1
ATOM 764 N N . ASN A 1 109 ? -16.810 29.728 7.627 1.00 50.75 109 ASN A N 1
ATOM 765 C CA . ASN A 1 109 ? -18.093 29.121 8.028 1.00 50.75 109 ASN A CA 1
ATOM 766 C C . ASN A 1 109 ? -18.408 29.188 9.531 1.00 50.75 109 ASN A C 1
ATOM 768 O O . ASN A 1 109 ? -19.515 28.836 9.931 1.00 50.75 109 ASN A O 1
ATOM 772 N N . VAL A 1 110 ? -17.497 29.684 10.376 1.00 51.12 110 VAL A N 1
ATOM 773 C CA . VAL A 1 110 ? -17.791 29.857 11.812 1.00 51.12 110 VAL A CA 1
ATOM 774 C C . VAL A 1 110 ? -18.510 31.188 12.061 1.00 51.12 110 VAL A C 1
ATOM 776 O O . VAL A 1 110 ? -19.456 31.232 12.838 1.00 51.12 110 VAL A O 1
ATOM 779 N N . GLY A 1 111 ? -18.155 32.260 11.341 1.00 51.72 111 GLY A N 1
ATOM 780 C CA . GLY A 1 111 ? -18.787 33.579 11.502 1.00 51.72 111 GLY A CA 1
ATOM 781 C C . GLY A 1 111 ? -20.263 33.641 11.080 1.00 51.72 111 GLY A C 1
ATOM 782 O O . GLY A 1 111 ? -21.049 34.343 11.710 1.00 51.72 111 GLY A O 1
ATOM 783 N N . LEU A 1 112 ? -20.669 32.870 10.065 1.00 52.16 112 LEU A N 1
ATOM 784 C CA . LEU A 1 112 ? -22.054 32.849 9.566 1.00 52.16 112 LEU A CA 1
ATOM 785 C C . LEU A 1 112 ? -23.024 32.075 10.473 1.00 52.16 112 LEU A C 1
ATOM 787 O O . LEU A 1 112 ? -24.199 32.429 10.524 1.00 52.16 112 LEU A O 1
ATOM 791 N N . LEU A 1 113 ? -22.545 31.088 11.240 1.00 50.78 113 LEU A N 1
ATOM 792 C CA . LEU A 1 113 ? -23.377 30.347 12.199 1.00 50.78 113 LEU A CA 1
ATOM 793 C C . LEU A 1 113 ? -23.721 31.182 13.450 1.00 50.78 113 LEU A C 1
ATOM 795 O O . LEU A 1 113 ? -24.797 31.013 14.026 1.00 50.78 113 LEU A O 1
ATOM 799 N N . TRP A 1 114 ? -22.861 32.134 13.837 1.00 51.69 114 TRP A N 1
ATOM 800 C CA . TRP A 1 114 ? -23.112 33.027 14.979 1.00 51.69 114 TRP A CA 1
ATOM 801 C C . TRP A 1 114 ? -24.070 34.183 14.657 1.00 51.69 114 TRP A C 1
ATOM 803 O O . TRP A 1 114 ? -24.854 34.584 15.518 1.00 51.69 114 TRP A O 1
ATOM 813 N N . VAL A 1 115 ? -24.083 34.691 13.418 1.00 53.25 115 VAL A N 1
ATOM 814 C CA . VAL A 1 115 ? -24.999 35.781 13.023 1.00 53.25 115 VAL A CA 1
ATOM 815 C C . VAL A 1 115 ? -26.452 35.290 12.921 1.00 53.25 115 VAL A C 1
ATOM 817 O O . VAL A 1 115 ? -27.368 36.020 13.299 1.00 53.25 115 VAL A O 1
ATOM 820 N N . SER A 1 116 ? -26.686 34.034 12.523 1.00 54.38 116 SER A N 1
ATOM 821 C CA . SER A 1 116 ? -28.034 33.440 12.511 1.00 54.38 116 SER A CA 1
ATOM 822 C C . SER A 1 116 ? -28.613 33.169 13.906 1.00 54.38 116 SER A C 1
ATOM 824 O O . SER A 1 116 ? -29.832 33.142 14.058 1.00 54.38 116 SER A O 1
ATOM 826 N N . ALA A 1 117 ? -27.770 33.007 14.933 1.00 53.81 117 ALA A N 1
ATOM 827 C CA . ALA A 1 117 ? -28.221 32.789 16.310 1.00 53.81 117 ALA A CA 1
ATOM 828 C C . ALA A 1 117 ? -28.512 34.098 17.076 1.00 53.81 117 ALA A C 1
ATOM 830 O O . ALA A 1 117 ? -29.291 34.083 18.024 1.00 53.81 117 ALA A O 1
ATOM 831 N N . LEU A 1 118 ? -27.944 35.240 16.659 1.00 52.94 118 LEU A N 1
ATOM 832 C CA . LEU A 1 118 ? -28.159 36.540 17.318 1.00 52.94 118 LEU A CA 1
ATOM 833 C C . LEU A 1 118 ? -29.402 37.303 16.825 1.00 52.94 118 LEU A C 1
ATOM 835 O O . LEU A 1 118 ? -29.942 38.115 17.569 1.00 52.94 118 LEU A O 1
ATOM 839 N N . PHE A 1 119 ? -29.903 37.032 15.614 1.00 52.19 119 PHE A N 1
ATOM 840 C CA . PHE A 1 119 ? -31.111 37.692 15.084 1.00 52.19 119 PHE A CA 1
ATOM 841 C C . PHE A 1 119 ? -32.428 36.939 15.347 1.00 52.19 119 PHE A C 1
ATOM 843 O O . PHE A 1 119 ? -33.500 37.459 15.042 1.00 52.19 119 PHE A O 1
ATOM 850 N N . ALA A 1 120 ? -32.378 35.749 15.952 1.00 51.88 120 ALA A N 1
ATOM 851 C CA . ALA A 1 120 ? -33.567 34.963 16.295 1.00 51.88 120 ALA A CA 1
ATOM 852 C C . ALA A 1 120 ? -34.166 35.297 17.680 1.00 51.88 120 ALA A C 1
ATOM 854 O O . ALA A 1 120 ? -35.144 34.670 18.084 1.00 51.88 120 ALA A O 1
ATOM 855 N N . TRP A 1 121 ? -33.610 36.270 18.419 1.00 52.22 121 TRP A N 1
ATOM 856 C CA . TRP A 1 121 ? -34.054 36.589 19.785 1.00 52.22 121 TRP A CA 1
ATOM 857 C C . TRP A 1 121 ? -34.046 38.091 20.114 1.00 52.22 121 TRP A C 1
ATOM 859 O O . TRP A 1 121 ? -33.511 38.533 21.125 1.00 52.22 121 TRP A O 1
ATOM 869 N N . LEU A 1 122 ? -34.683 38.898 19.264 1.00 51.88 122 LEU A N 1
ATOM 870 C CA . LEU A 1 122 ? -35.168 40.223 19.661 1.00 51.88 122 LEU A CA 1
ATOM 871 C C . LEU A 1 122 ? -36.697 40.238 19.544 1.00 51.88 122 LEU A C 1
ATOM 873 O O . LEU A 1 122 ? -37.214 40.268 18.424 1.00 51.88 122 LEU A O 1
ATOM 877 N N . PRO A 1 123 ? -37.460 40.227 20.654 1.00 54.06 123 PRO A N 1
ATOM 878 C CA . PRO A 1 123 ? -38.866 40.584 20.578 1.00 54.06 123 PRO A CA 1
ATOM 879 C C . PRO A 1 123 ? -38.962 42.079 20.244 1.00 54.06 123 PRO A C 1
ATOM 881 O O . PRO A 1 123 ? -38.492 42.932 20.996 1.00 54.06 123 PRO A O 1
ATOM 884 N N . PHE A 1 124 ? -39.568 42.408 19.101 1.00 49.38 124 PHE A N 1
ATOM 885 C CA . PHE A 1 124 ? -39.920 43.783 18.752 1.00 49.38 124 PHE A CA 1
ATOM 886 C C . PHE A 1 124 ? -40.923 44.331 19.775 1.00 49.38 124 PHE A C 1
ATOM 888 O O . PHE A 1 124 ? -42.104 43.989 19.742 1.00 49.38 124 PHE A O 1
ATOM 895 N N . ALA A 1 125 ? -40.464 45.213 20.660 1.00 43.44 125 ALA A N 1
ATOM 896 C CA . ALA A 1 125 ? -41.318 45.972 21.559 1.00 43.44 125 ALA A CA 1
ATOM 897 C C . ALA A 1 125 ? -41.170 47.482 21.294 1.00 43.44 125 ALA A C 1
ATOM 899 O O . ALA A 1 125 ? -40.155 48.082 21.628 1.00 43.44 125 ALA A O 1
ATOM 900 N N . VAL A 1 126 ? -42.264 48.060 20.773 1.00 42.84 126 VAL A N 1
ATOM 901 C CA . VAL A 1 126 ? -42.698 49.474 20.870 1.00 42.84 126 VAL A CA 1
ATOM 902 C C . VAL A 1 126 ? -41.949 50.494 19.980 1.00 42.84 126 VAL A C 1
ATOM 904 O O . VAL A 1 126 ? -40.735 50.576 19.979 1.00 42.84 126 VAL A O 1
ATOM 9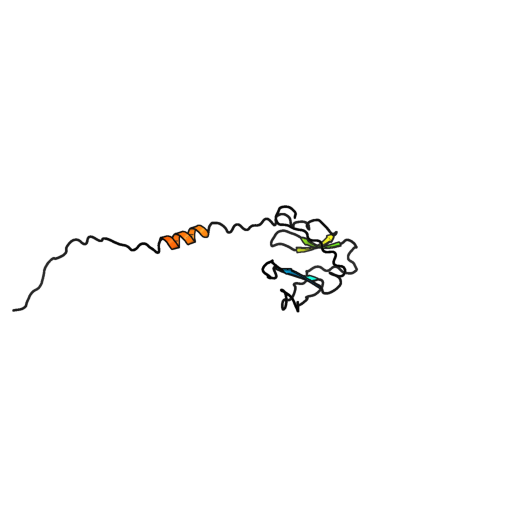07 N N . GLY A 1 127 ? -42.601 51.365 19.202 1.00 41.84 127 GLY A N 1
ATOM 908 C CA . GLY A 1 127 ? -44.026 51.662 19.090 1.00 41.84 127 GLY A CA 1
ATOM 909 C C . GLY A 1 127 ? -44.332 52.527 17.863 1.00 41.84 127 GLY A C 1
ATOM 910 O O . GLY A 1 127 ? -43.650 53.507 17.570 1.00 41.84 127 GLY A O 1
ATOM 911 N N . ARG A 1 128 ? -45.397 52.164 17.144 1.00 43.28 128 ARG A N 1
ATOM 912 C CA . ARG A 1 128 ? -45.940 52.943 16.029 1.00 43.28 128 ARG A CA 1
ATOM 913 C C . ARG A 1 128 ? -46.918 53.970 16.601 1.00 43.28 128 ARG A C 1
ATOM 915 O O . ARG A 1 128 ? -48.022 53.606 16.996 1.00 43.28 128 ARG A O 1
ATOM 922 N N . ARG A 1 129 ? -46.528 55.248 16.667 1.00 44.66 129 ARG A N 1
ATOM 923 C CA . ARG A 1 129 ? -47.473 56.346 16.934 1.00 44.66 129 ARG A CA 1
ATOM 924 C C . ARG A 1 129 ? -48.367 56.512 15.706 1.00 44.66 129 ARG A C 1
ATOM 926 O O . ARG A 1 129 ? -47.970 57.131 14.727 1.00 44.66 129 ARG A O 1
ATOM 933 N N . ILE A 1 130 ? -49.553 55.917 15.745 1.00 53.09 130 ILE A N 1
ATOM 934 C CA . ILE A 1 130 ? -50.640 56.241 14.821 1.00 53.09 130 ILE A CA 1
ATOM 935 C C . ILE A 1 130 ? -51.354 57.477 15.368 1.00 53.09 130 ILE A C 1
ATOM 937 O O . ILE A 1 130 ? -51.902 57.455 16.467 1.00 53.09 130 ILE A O 1
ATOM 941 N N . SER A 1 131 ? -51.253 58.571 14.613 1.00 51.94 131 SER A N 1
ATOM 942 C CA . SER A 1 131 ? -51.986 59.815 14.840 1.00 51.94 131 SER A CA 1
ATOM 943 C C . SER A 1 131 ? -53.490 59.534 14.847 1.00 51.94 131 SER A C 1
ATOM 945 O O . SER A 1 131 ? -53.972 58.728 14.049 1.00 51.94 131 SER A O 1
ATOM 947 N N . ALA A 1 132 ? -54.210 60.171 15.768 1.00 48.94 132 ALA A N 1
ATOM 948 C CA . ALA A 1 132 ? -55.643 60.008 15.966 1.00 48.94 132 ALA A CA 1
ATOM 949 C C . ALA A 1 132 ? -56.424 60.276 14.668 1.00 48.94 132 ALA A C 1
ATOM 951 O O . ALA A 1 132 ? -56.280 61.328 14.047 1.00 48.94 132 ALA A O 1
ATOM 952 N N . GLY A 1 133 ? -57.257 59.314 14.273 1.00 49.22 133 GLY A N 1
ATOM 953 C CA . GLY A 1 133 ? -58.281 59.500 13.252 1.00 49.22 133 GLY A CA 1
ATOM 954 C C . GLY A 1 133 ? -59.605 59.920 13.884 1.00 49.22 133 GLY A C 1
ATOM 955 O O . GLY A 1 133 ? -59.914 59.483 14.988 1.00 49.22 133 GLY A O 1
ATOM 956 N N . ALA A 1 134 ? -60.374 60.738 13.165 1.00 48.22 134 ALA A N 1
ATOM 957 C CA . ALA A 1 134 ? -61.814 60.553 12.949 1.00 48.22 134 ALA A CA 1
ATOM 958 C C . ALA A 1 134 ? -62.382 61.763 12.186 1.00 48.22 134 ALA A C 1
ATOM 960 O O . ALA A 1 134 ? -62.635 62.817 12.765 1.00 48.22 134 ALA A O 1
ATOM 961 N N . THR A 1 135 ? -62.631 61.598 10.885 1.00 43.72 135 THR A N 1
ATOM 962 C CA . THR A 1 135 ? -63.562 62.450 10.137 1.00 43.72 135 THR A CA 1
ATOM 963 C C . THR A 1 135 ? -64.826 61.635 9.863 1.00 43.72 135 THR A C 1
ATOM 965 O O . THR A 1 135 ? -64.793 60.681 9.099 1.00 43.72 135 THR A O 1
ATOM 968 N N . ALA A 1 136 ? -65.881 62.015 10.589 1.00 44.78 136 ALA A N 1
ATOM 969 C CA . ALA A 1 136 ? -67.320 62.014 10.295 1.00 44.78 136 ALA A CA 1
ATOM 970 C C . ALA A 1 136 ? -67.994 60.883 9.478 1.00 44.78 136 ALA A C 1
ATOM 972 O O . ALA A 1 136 ? -67.700 60.686 8.304 1.00 44.78 136 ALA A O 1
ATOM 973 N N . GLY A 1 137 ? -69.106 60.368 10.033 1.00 39.50 137 GLY A N 1
ATOM 974 C CA . GLY A 1 137 ? -70.391 60.394 9.309 1.00 39.50 137 GLY A CA 1
ATOM 975 C C . GLY A 1 137 ? -71.303 59.158 9.402 1.00 39.50 137 GLY A C 1
ATOM 976 O O . GLY A 1 137 ? -70.947 58.100 8.901 1.00 39.50 137 GLY A O 1
ATOM 977 N N . GLY A 1 138 ? -72.529 59.359 9.921 1.00 38.09 138 GLY A N 1
ATOM 978 C CA . GLY A 1 138 ? -73.743 58.560 9.626 1.00 38.09 138 GLY A CA 1
ATOM 979 C C . GLY A 1 138 ? -74.341 57.824 10.839 1.00 38.09 138 GLY A C 1
ATOM 980 O O . GLY A 1 138 ? -73.777 56.831 11.268 1.00 38.09 138 GLY A O 1
ATOM 981 N N . LEU A 1 139 ? -75.326 58.370 11.568 1.00 42.97 139 LEU A N 1
ATOM 982 C CA . LEU A 1 139 ? -76.786 58.476 11.322 1.00 42.97 139 LEU A CA 1
ATOM 983 C C . LEU A 1 139 ? -77.626 57.229 11.697 1.00 42.97 139 LEU A C 1
ATOM 985 O O . LEU A 1 139 ? -77.468 56.165 11.115 1.00 42.97 139 LEU A O 1
ATOM 989 N N . ALA A 1 140 ? -78.624 57.514 12.551 1.00 43.62 140 ALA A N 1
ATOM 990 C CA . ALA A 1 140 ? -79.955 56.906 12.721 1.00 43.62 140 ALA A CA 1
ATOM 991 C C . ALA A 1 140 ? -80.179 55.818 13.795 1.00 43.62 140 ALA A C 1
ATOM 993 O O . ALA A 1 140 ? -79.575 54.752 13.793 1.00 43.62 140 ALA A O 1
ATOM 994 N N . GLY A 1 141 ? -81.162 56.105 14.656 1.00 46.09 141 GLY A N 1
ATOM 995 C CA . GLY A 1 141 ? -81.803 55.184 15.592 1.00 46.09 141 GLY A CA 1
ATOM 996 C C . GLY A 1 141 ? -82.668 55.956 16.589 1.00 46.09 141 GLY A C 1
ATOM 997 O O . GLY A 1 141 ? -82.170 56.347 17.639 1.00 46.09 141 GLY A O 1
ATOM 998 N N . THR A 1 142 ? -83.904 56.250 16.179 1.00 52.22 142 THR A N 1
ATOM 999 C CA . THR A 1 142 ? -85.007 56.858 16.952 1.00 52.22 142 THR A CA 1
ATOM 1000 C C . THR A 1 142 ? -85.402 56.049 18.175 1.00 52.22 142 THR A C 1
ATOM 1002 O O . THR A 1 142 ? -85.394 54.804 18.039 1.00 52.22 142 THR A O 1
#

Sequence (142 aa):
DFGDGLGEAYWPVRGIQNDHEAIALVSPTAVVVDFVAYEAAVSAVAGVASGASARVVPVTEDGNTEPGMSLQRIGLPGEWIWISAPATPGTLNPGLEGLSGSAAVPAANVGLLWVSALFAWLPFAVGRRISAGATAGGLAGT

Secondary structure (DSSP, 8-state):
--SSS--------TTTTSSS-EEEEE-TTS-EEEEEESSS--B--SSTTTT-BPEEPS----TTSPTTEEEEEESSTT--EEEEEE--TTSPPTT-TT--------TTTHHHHHHHHHSS----------PPP---------

pLDDT: mean 73.57, std 18.55, range [38.09, 96.56]

Foldseek 3Di:
DPPQPDDDDDDPDPPALVDFDKDFDADPVLATPAIETAPDKDAACDGSRHRHIHHYAPDHDDPVHDPQWDWDWAAYVPPTHIDIDGDDPPDHDYHPPRPSPPVPPPPPPPVVVVVVVVVVDDDDDDDDPDDDDDDDDDDDDD